Protein AF-A0A960SF75-F1 (afdb_monomer_lite)

Structure (mmCIF, N/CA/C/O backbone):
data_AF-A0A960SF75-F1
#
_entry.id   AF-A0A960SF75-F1
#
loop_
_atom_site.group_PDB
_atom_site.id
_atom_site.type_symbol
_atom_site.label_atom_id
_atom_site.label_alt_id
_atom_site.label_comp_id
_atom_site.label_asym_id
_atom_site.label_entity_id
_atom_site.label_seq_id
_atom_site.pdbx_PDB_ins_code
_atom_site.Cartn_x
_atom_site.Cartn_y
_atom_site.Cartn_z
_atom_site.occupancy
_atom_site.B_iso_or_equiv
_atom_site.auth_seq_id
_atom_site.auth_comp_id
_atom_site.auth_asym_id
_atom_site.auth_atom_id
_atom_site.pdbx_PDB_model_num
ATOM 1 N N . MET A 1 1 ? 22.377 -8.927 -14.968 1.00 55.56 1 MET A N 1
ATOM 2 C CA . MET A 1 1 ? 21.152 -9.677 -15.354 1.00 55.56 1 MET A CA 1
ATOM 3 C C . MET A 1 1 ? 20.442 -10.291 -14.141 1.00 55.56 1 MET A C 1
ATOM 5 O O . MET A 1 1 ? 19.228 -10.158 -14.046 1.00 55.56 1 MET A O 1
ATOM 9 N N . LEU A 1 2 ? 21.180 -10.887 -13.191 1.00 55.88 2 LEU A N 1
ATOM 10 C CA . LEU A 1 2 ? 20.635 -11.477 -11.955 1.00 55.88 2 LEU A CA 1
ATOM 11 C C . LEU A 1 2 ? 19.903 -10.462 -11.052 1.00 55.88 2 LEU A C 1
ATOM 13 O O . LEU A 1 2 ? 18.742 -10.689 -10.727 1.00 55.88 2 LEU A O 1
ATOM 17 N N . GLU A 1 3 ? 20.498 -9.297 -10.761 1.00 58.88 3 GLU A N 1
ATOM 18 C CA . GLU A 1 3 ? 19.839 -8.243 -9.958 1.00 58.88 3 GLU A CA 1
ATOM 19 C C . GLU A 1 3 ? 18.550 -7.700 -10.601 1.00 58.88 3 GLU A C 1
ATOM 21 O O . GLU A 1 3 ? 17.559 -7.454 -9.915 1.00 58.88 3 GLU A O 1
ATOM 26 N N . ARG A 1 4 ? 18.520 -7.563 -11.937 1.00 59.16 4 ARG A N 1
ATOM 27 C CA . ARG A 1 4 ? 17.334 -7.086 -12.675 1.00 59.16 4 ARG A CA 1
ATOM 28 C C . ARG A 1 4 ? 16.174 -8.090 -12.560 1.00 59.16 4 ARG A C 1
ATOM 30 O O . ARG A 1 4 ? 15.033 -7.693 -12.330 1.00 59.16 4 ARG A O 1
ATOM 37 N N . LYS A 1 5 ? 16.476 -9.391 -12.661 1.00 61.69 5 LYS A N 1
ATOM 38 C CA . LYS A 1 5 ? 15.497 -10.486 -12.536 1.00 61.69 5 LYS A CA 1
ATOM 39 C C . LYS A 1 5 ? 14.980 -10.629 -11.098 1.00 61.69 5 LYS A C 1
ATOM 41 O O . LYS A 1 5 ? 13.783 -10.833 -10.889 1.00 61.69 5 LYS A O 1
ATOM 46 N N . GLN A 1 6 ? 15.859 -10.453 -10.113 1.00 68.56 6 GLN A N 1
ATOM 47 C CA . GLN A 1 6 ? 15.510 -10.476 -8.693 1.00 68.56 6 GLN A CA 1
ATOM 48 C C . GLN A 1 6 ? 14.601 -9.301 -8.304 1.00 68.56 6 GLN A C 1
ATOM 50 O O . GLN A 1 6 ? 13.585 -9.518 -7.644 1.00 68.56 6 GLN A O 1
ATOM 55 N N . SER A 1 7 ? 14.894 -8.084 -8.779 1.00 69.94 7 SER A N 1
ATOM 56 C CA . SER A 1 7 ? 14.056 -6.914 -8.484 1.00 69.94 7 SER A CA 1
ATOM 57 C C . SER A 1 7 ? 12.653 -7.022 -9.097 1.00 69.94 7 SER A C 1
ATOM 59 O O . SER A 1 7 ? 11.653 -6.758 -8.432 1.00 69.94 7 SER A O 1
ATOM 61 N N . SER A 1 8 ? 12.553 -7.517 -10.336 1.00 73.88 8 SER A N 1
ATOM 62 C CA . SER A 1 8 ? 11.262 -7.791 -10.987 1.00 73.88 8 SER A CA 1
ATOM 63 C C . SER A 1 8 ? 10.419 -8.819 -10.226 1.00 73.88 8 SER A C 1
ATOM 65 O O . SER A 1 8 ? 9.214 -8.633 -10.053 1.00 73.88 8 SER A O 1
ATOM 67 N N . THR A 1 9 ? 11.060 -9.861 -9.697 1.00 83.50 9 THR A N 1
ATOM 68 C CA . THR A 1 9 ? 10.383 -10.916 -8.933 1.00 83.50 9 THR A CA 1
ATOM 69 C C . THR A 1 9 ? 9.868 -10.387 -7.592 1.00 83.50 9 THR A C 1
ATOM 71 O O . THR A 1 9 ? 8.712 -10.627 -7.246 1.00 83.50 9 THR A O 1
ATOM 74 N N . LEU A 1 10 ? 10.679 -9.604 -6.871 1.00 85.06 10 LEU A N 1
ATOM 75 C CA . LEU A 1 10 ? 10.281 -8.960 -5.614 1.00 85.06 10 LEU A CA 1
ATOM 76 C C . LEU A 1 10 ? 9.108 -7.993 -5.800 1.00 85.06 10 LEU A C 1
ATOM 78 O O . LEU A 1 10 ? 8.142 -8.066 -5.045 1.00 85.06 10 LEU A O 1
ATOM 82 N N . VAL A 1 11 ? 9.155 -7.128 -6.818 1.00 84.31 11 VAL A N 1
ATOM 83 C CA . VAL A 1 11 ? 8.063 -6.182 -7.106 1.00 84.31 11 VAL A CA 1
ATOM 84 C C . VAL A 1 11 ? 6.772 -6.921 -7.460 1.00 84.31 11 VAL A C 1
ATOM 86 O O . VAL A 1 11 ? 5.703 -6.529 -6.992 1.00 84.31 11 VAL A O 1
ATOM 89 N N . CYS A 1 12 ? 6.846 -8.017 -8.221 1.00 85.38 12 CYS A N 1
ATOM 90 C CA . CYS A 1 12 ? 5.671 -8.837 -8.524 1.00 85.38 12 CYS A CA 1
ATOM 91 C C . CYS A 1 12 ? 5.062 -9.462 -7.266 1.00 85.38 12 CYS A C 1
ATOM 93 O O . CYS A 1 12 ? 3.856 -9.342 -7.058 1.00 85.38 12 CYS A O 1
ATOM 95 N N . TRP A 1 13 ? 5.879 -10.100 -6.423 1.00 88.44 13 TRP A N 1
ATOM 96 C CA . TRP A 1 13 ? 5.396 -10.722 -5.189 1.00 88.44 13 TRP A CA 1
ATOM 97 C C . TRP A 1 13 ? 4.836 -9.699 -4.209 1.00 88.44 13 TRP A C 1
ATOM 99 O O . TRP A 1 13 ? 3.746 -9.904 -3.683 1.00 88.44 13 TRP A O 1
ATOM 109 N N . ALA A 1 14 ? 5.521 -8.571 -4.021 1.00 86.44 14 ALA A N 1
ATOM 110 C CA . ALA A 1 14 ? 5.029 -7.485 -3.182 1.00 86.44 14 ALA A CA 1
ATOM 111 C C . ALA A 1 14 ? 3.694 -6.931 -3.702 1.00 86.44 14 ALA A C 1
ATOM 113 O O . ALA A 1 14 ? 2.767 -6.736 -2.926 1.00 86.44 14 ALA A O 1
ATOM 114 N N . THR A 1 15 ? 3.563 -6.740 -5.018 1.00 85.94 15 THR A N 1
ATOM 115 C CA . THR A 1 15 ? 2.310 -6.277 -5.638 1.00 85.94 15 THR A CA 1
ATOM 116 C C . THR A 1 15 ? 1.173 -7.270 -5.422 1.00 85.94 15 THR A C 1
ATOM 118 O O . THR A 1 15 ? 0.061 -6.860 -5.106 1.00 85.94 15 THR A O 1
ATOM 121 N N . LEU A 1 16 ? 1.440 -8.570 -5.575 1.00 88.94 16 LEU A N 1
ATOM 122 C CA . LEU A 1 16 ? 0.439 -9.611 -5.354 1.00 88.94 16 LEU A CA 1
ATOM 123 C C . LEU A 1 16 ? 0.002 -9.668 -3.894 1.00 88.94 16 LEU A C 1
ATOM 125 O O . LEU A 1 16 ? -1.193 -9.685 -3.632 1.00 88.94 16 LEU A O 1
ATOM 129 N N . LEU A 1 17 ? 0.950 -9.669 -2.956 1.00 88.94 17 LEU A N 1
ATOM 130 C CA . LEU A 1 17 ? 0.645 -9.752 -1.529 1.00 88.94 17 LEU A CA 1
ATOM 131 C C . LEU A 1 17 ? -0.119 -8.517 -1.048 1.00 88.94 17 LEU A C 1
ATOM 133 O O . LEU A 1 17 ? -1.184 -8.661 -0.457 1.00 88.94 17 LEU A O 1
ATOM 137 N N . LEU A 1 18 ? 0.380 -7.315 -1.350 1.00 86.25 18 LEU A N 1
ATOM 138 C CA . LEU A 1 18 ? -0.264 -6.065 -0.943 1.00 86.25 18 LEU A CA 1
ATOM 139 C C . LEU A 1 18 ? -1.617 -5.884 -1.633 1.00 86.25 18 LEU A C 1
A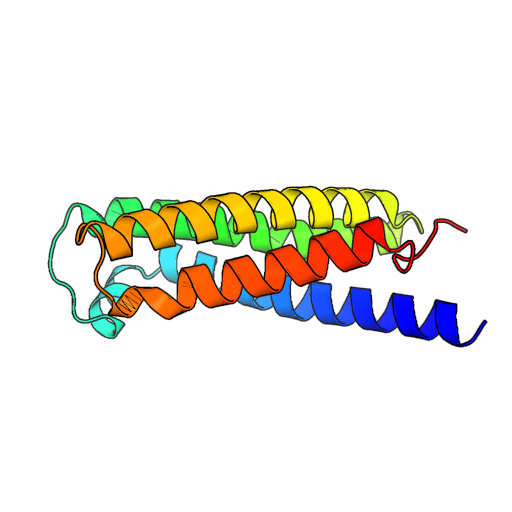TOM 141 O O . LEU A 1 18 ? -2.607 -5.596 -0.970 1.00 86.25 18 LEU A O 1
ATOM 145 N N . GLY A 1 19 ? -1.673 -6.109 -2.948 1.00 81.38 19 GLY A N 1
ATOM 146 C CA . GLY A 1 19 ? -2.906 -5.999 -3.718 1.00 81.38 19 GLY A CA 1
ATOM 147 C C . GLY A 1 19 ? -3.968 -6.990 -3.254 1.00 81.38 19 GLY A C 1
ATOM 148 O O . GLY A 1 19 ? -5.116 -6.599 -3.063 1.00 81.38 19 GLY A O 1
ATOM 149 N N . ALA A 1 20 ? -3.606 -8.256 -3.019 1.00 86.56 20 ALA A N 1
ATOM 150 C CA . ALA A 1 20 ? -4.547 -9.266 -2.537 1.00 86.56 20 ALA A CA 1
ATOM 151 C C . ALA A 1 20 ? -5.021 -8.979 -1.106 1.00 86.56 20 ALA A C 1
ATOM 153 O O . ALA A 1 20 ? -6.217 -9.079 -0.839 1.00 86.56 20 ALA A O 1
ATOM 154 N N . MET A 1 21 ? -4.109 -8.590 -0.210 1.00 87.44 21 MET A N 1
ATOM 155 C CA . MET A 1 21 ? -4.435 -8.241 1.173 1.00 87.44 21 MET A CA 1
ATOM 156 C C . MET A 1 21 ? -5.408 -7.061 1.236 1.00 87.44 21 MET A C 1
ATOM 158 O O . MET A 1 21 ? -6.444 -7.168 1.895 1.00 87.44 21 MET A O 1
ATOM 162 N N . ASP A 1 22 ? -5.114 -5.973 0.524 1.00 84.38 22 ASP A N 1
ATOM 163 C CA . ASP A 1 22 ? -5.970 -4.785 0.483 1.00 84.38 22 ASP A CA 1
ATOM 164 C C . ASP A 1 22 ? -7.317 -5.111 -0.176 1.00 84.38 22 ASP A C 1
ATOM 166 O O . ASP A 1 22 ? -8.370 -4.783 0.363 1.00 84.38 22 ASP A O 1
ATOM 170 N N . THR A 1 23 ? -7.312 -5.836 -1.300 1.00 81.19 23 THR A N 1
ATOM 17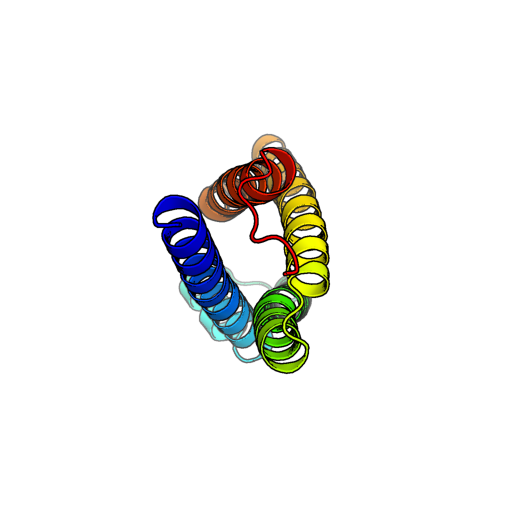1 C CA . THR A 1 23 ? -8.552 -6.231 -1.991 1.00 81.19 23 THR A CA 1
ATOM 172 C C . THR A 1 23 ? -9.445 -7.069 -1.079 1.00 81.19 23 THR A C 1
ATOM 174 O O . THR A 1 23 ? -10.635 -6.785 -0.960 1.00 81.19 23 THR A O 1
ATOM 177 N N . ALA A 1 24 ? -8.890 -8.079 -0.404 1.00 82.62 24 ALA A N 1
ATOM 178 C CA . ALA A 1 24 ? -9.651 -8.939 0.496 1.00 82.62 24 ALA A CA 1
ATOM 179 C C . ALA A 1 24 ? -10.170 -8.164 1.714 1.00 82.62 24 ALA A C 1
ATOM 181 O O . ALA A 1 24 ? -11.348 -8.272 2.056 1.00 82.62 24 ALA A O 1
ATOM 182 N N . SER A 1 25 ? -9.319 -7.344 2.333 1.00 76.81 25 SER A N 1
ATOM 183 C CA . SER A 1 25 ? -9.687 -6.542 3.505 1.00 76.81 25 SER A CA 1
ATOM 184 C C . SER A 1 25 ? -10.778 -5.526 3.165 1.00 76.81 25 SER A C 1
ATOM 186 O O . SER A 1 25 ? -11.786 -5.440 3.865 1.00 76.81 25 SER A O 1
ATOM 188 N N . GLY A 1 26 ? -10.624 -4.811 2.048 1.00 78.00 26 GLY A N 1
ATOM 189 C CA . GLY A 1 26 ? -11.609 -3.850 1.564 1.00 78.00 26 GLY A CA 1
ATOM 190 C C . GLY A 1 26 ? -12.934 -4.505 1.181 1.00 78.00 26 GLY A C 1
ATOM 191 O O . GLY A 1 26 ? -13.997 -4.015 1.560 1.00 78.00 26 GLY A O 1
ATOM 192 N N . PHE A 1 27 ? -12.888 -5.659 0.508 1.00 80.69 27 PHE A N 1
ATOM 193 C CA . PHE A 1 27 ? -14.088 -6.427 0.169 1.00 80.69 27 PHE A CA 1
ATOM 194 C C . PHE A 1 27 ? -14.853 -6.874 1.421 1.00 80.69 27 PHE A C 1
ATOM 196 O O . PHE A 1 27 ? -16.071 -6.705 1.492 1.00 80.69 27 PHE A O 1
ATOM 203 N N . LEU A 1 28 ? -14.148 -7.386 2.434 1.00 76.50 28 LEU A N 1
ATOM 204 C CA . LEU A 1 28 ? -14.758 -7.796 3.700 1.00 76.50 28 LEU A CA 1
ATOM 205 C C . LEU A 1 28 ? -15.385 -6.609 4.445 1.00 76.50 28 LEU A C 1
ATOM 207 O O . LEU A 1 28 ? -16.525 -6.720 4.892 1.00 76.50 28 LEU A O 1
ATOM 211 N N . MET A 1 29 ? -14.697 -5.465 4.514 1.00 70.44 29 MET A N 1
ATOM 212 C CA . MET A 1 29 ? -15.239 -4.239 5.117 1.00 70.44 29 MET A CA 1
ATOM 213 C C . MET A 1 29 ? -16.460 -3.697 4.359 1.00 70.44 29 MET A C 1
ATOM 215 O O . MET A 1 29 ? -17.385 -3.165 4.971 1.00 70.44 29 MET A O 1
ATOM 219 N N . PHE A 1 30 ? -16.490 -3.839 3.033 1.00 71.94 30 PHE A N 1
ATOM 220 C CA . PHE A 1 30 ? -17.595 -3.365 2.201 1.00 71.94 30 PHE A CA 1
ATOM 221 C C . PHE A 1 30 ? -18.839 -4.263 2.292 1.00 71.94 30 PHE A C 1
ATOM 223 O O . PHE A 1 30 ? -19.962 -3.768 2.434 1.00 71.94 30 PHE A O 1
ATOM 230 N N . VAL A 1 31 ? -18.648 -5.583 2.219 1.00 73.44 31 VAL A N 1
ATOM 231 C CA . VAL A 1 31 ? -19.741 -6.565 2.129 1.00 73.44 31 VAL A CA 1
ATOM 232 C C . VAL A 1 31 ? -20.231 -7.012 3.505 1.00 73.44 31 VAL A C 1
ATOM 234 O O . VAL A 1 31 ? -21.435 -7.187 3.696 1.00 73.44 31 VAL A O 1
ATOM 237 N N . ALA A 1 32 ? -19.328 -7.161 4.476 1.00 65.81 32 ALA A N 1
ATOM 238 C CA . ALA A 1 32 ? -19.631 -7.687 5.806 1.00 65.81 32 ALA A CA 1
ATOM 239 C C . ALA A 1 32 ? -19.137 -6.769 6.950 1.00 65.81 32 ALA A C 1
ATOM 241 O O . ALA A 1 32 ? -18.498 -7.249 7.889 1.00 65.81 32 ALA A O 1
ATOM 242 N N . PRO A 1 33 ? -19.477 -5.466 6.949 1.00 62.44 33 PRO A N 1
ATOM 243 C CA . PRO A 1 33 ? -19.018 -4.522 7.974 1.00 62.44 33 PRO A CA 1
ATOM 244 C C . PRO A 1 33 ? -19.470 -4.929 9.374 1.00 62.44 33 PRO A C 1
ATOM 246 O O . PRO A 1 33 ? -18.681 -4.855 10.301 1.00 62.44 33 PRO A O 1
ATOM 249 N N . ALA A 1 34 ? -20.688 -5.458 9.530 1.00 60.06 34 ALA A N 1
ATOM 250 C CA . ALA A 1 34 ? -21.194 -5.931 10.818 1.00 60.06 34 ALA A CA 1
ATOM 251 C C . ALA A 1 34 ? -20.375 -7.105 11.395 1.00 60.06 34 ALA A C 1
ATOM 253 O O . ALA A 1 34 ? -20.264 -7.234 12.612 1.00 60.06 34 ALA A O 1
ATOM 254 N N . PHE A 1 35 ? -19.774 -7.949 10.544 1.00 62.47 35 PHE A N 1
ATOM 255 C CA . PHE A 1 35 ? -18.850 -9.003 10.978 1.00 62.47 35 PHE A CA 1
ATOM 256 C C . PHE A 1 35 ? -17.515 -8.402 11.433 1.00 62.47 35 PHE A C 1
ATOM 258 O O . PHE A 1 35 ? -17.033 -8.745 12.510 1.00 62.47 35 PHE A O 1
ATOM 265 N N . THR A 1 36 ? -16.955 -7.459 10.670 1.00 57.47 36 THR A N 1
ATOM 266 C CA . THR A 1 36 ? -15.721 -6.741 11.032 1.00 57.47 36 THR A CA 1
ATOM 267 C C . THR A 1 36 ? -15.888 -5.927 12.318 1.00 57.47 36 THR A C 1
ATOM 269 O O . THR A 1 36 ? -15.022 -5.952 13.185 1.00 57.47 36 THR A O 1
ATOM 272 N N . ILE A 1 37 ? -17.033 -5.272 12.488 1.00 57.88 37 ILE A N 1
ATOM 273 C CA . ILE A 1 37 ? -17.384 -4.461 13.658 1.00 57.88 37 ILE A CA 1
ATOM 274 C C . ILE A 1 37 ? -17.622 -5.337 14.889 1.00 57.88 37 ILE A C 1
ATOM 276 O O . ILE A 1 37 ? -17.151 -4.995 15.972 1.00 57.88 37 ILE A O 1
ATOM 280 N N . ARG A 1 38 ? -18.243 -6.518 14.729 1.00 63.28 38 ARG A N 1
ATOM 281 C CA . ARG A 1 38 ? -18.299 -7.539 15.791 1.00 63.28 38 ARG A CA 1
ATOM 282 C C . ARG A 1 38 ? -16.922 -8.078 16.159 1.00 63.28 38 ARG A C 1
ATOM 284 O O . ARG A 1 38 ? -16.668 -8.286 17.340 1.00 63.28 38 ARG A O 1
ATOM 291 N N . LEU A 1 39 ? -16.045 -8.295 15.180 1.00 63.31 39 LEU A N 1
ATOM 292 C CA . LEU A 1 39 ? -14.669 -8.739 15.419 1.00 63.31 39 LEU A CA 1
ATOM 293 C C . LEU A 1 39 ? -13.849 -7.666 16.159 1.00 63.31 39 LEU A C 1
ATOM 295 O O . LEU A 1 39 ? -12.972 -8.002 16.947 1.00 63.31 39 LEU A O 1
ATOM 299 N N . MET A 1 40 ? -14.168 -6.388 15.935 1.00 54.91 40 MET A N 1
ATOM 300 C CA . MET A 1 40 ? -13.563 -5.230 16.603 1.00 54.91 40 MET A CA 1
ATOM 301 C C . MET A 1 40 ? -14.279 -4.808 17.902 1.00 54.91 40 MET A C 1
ATOM 303 O O . MET A 1 40 ? -13.768 -3.948 18.615 1.00 54.91 40 MET A O 1
ATOM 307 N N . GLY A 1 41 ? -15.429 -5.407 18.235 1.00 57.50 41 GLY A N 1
ATOM 308 C CA . GLY A 1 41 ? -16.156 -5.181 19.490 1.00 57.50 41 GLY A CA 1
ATOM 309 C C . GLY A 1 41 ? -16.842 -3.814 19.634 1.00 57.50 41 GLY A C 1
ATOM 310 O O . GLY A 1 41 ? -16.991 -3.346 20.760 1.00 57.50 41 GLY A O 1
ATOM 311 N N . ILE A 1 42 ? -17.245 -3.160 18.538 1.00 55.09 42 ILE A N 1
ATOM 312 C CA . ILE A 1 42 ? -17.816 -1.795 18.558 1.00 55.09 42 ILE A CA 1
ATOM 313 C C . ILE A 1 42 ? -19.323 -1.839 18.247 1.00 55.09 42 ILE A C 1
ATOM 315 O O . ILE A 1 42 ? -19.771 -2.687 17.481 1.00 55.09 42 ILE A O 1
ATOM 319 N N . SER A 1 43 ? -20.128 -0.951 18.837 1.00 53.72 43 SER A N 1
ATOM 320 C CA . SER A 1 43 ? -21.587 -0.933 18.661 1.00 53.72 43 SER A CA 1
ATOM 321 C C . SER A 1 43 ? -22.129 0.476 18.392 1.00 53.72 43 SER A C 1
ATOM 323 O O . SER A 1 43 ? -22.516 1.109 19.357 1.00 53.72 43 SER A O 1
ATOM 325 N N . GLU A 1 44 ? -22.195 0.966 17.140 1.00 53.78 44 GLU A N 1
ATOM 326 C CA . GLU A 1 44 ? -23.020 2.138 16.738 1.00 53.78 44 GLU A CA 1
ATOM 327 C C . GLU A 1 44 ? -23.206 2.277 15.204 1.00 53.78 44 GLU A C 1
ATOM 329 O O . GLU A 1 44 ? -22.333 1.909 14.424 1.00 53.78 44 GLU A O 1
ATOM 334 N N . SER A 1 45 ? -24.334 2.869 14.766 1.00 57.47 45 SER A N 1
ATOM 335 C CA . SER A 1 45 ? -24.857 2.770 13.382 1.00 57.47 45 SER A CA 1
ATOM 336 C C . SER A 1 45 ? -24.309 3.762 12.333 1.00 57.47 45 SER A C 1
ATOM 338 O O . SER A 1 45 ? -24.460 3.515 11.138 1.00 57.47 45 SER A O 1
ATOM 340 N N . TYR A 1 46 ? -23.638 4.858 12.725 1.00 56.62 46 TYR A N 1
ATOM 341 C CA . TYR A 1 46 ? -23.002 5.789 11.762 1.00 56.62 46 TYR A CA 1
ATOM 342 C C . TYR A 1 46 ? -21.613 5.305 11.305 1.00 56.62 46 TYR A C 1
ATOM 344 O O . TYR A 1 46 ? -21.149 5.634 10.211 1.00 56.62 46 TYR A O 1
ATOM 352 N N . GLN A 1 47 ? -20.959 4.471 12.119 1.00 65.12 47 GLN A N 1
ATOM 353 C CA . GLN A 1 47 ? -19.643 3.914 11.812 1.00 65.12 47 GLN A CA 1
ATOM 354 C C . GLN A 1 47 ? -19.706 2.871 10.690 1.00 65.12 47 GLN A C 1
ATOM 356 O O . GLN A 1 47 ? -18.786 2.809 9.881 1.00 65.12 47 GLN A O 1
ATOM 361 N N . ASP A 1 48 ? -20.806 2.125 10.559 1.00 64.44 48 ASP A N 1
ATOM 362 C CA . ASP A 1 48 ? -20.993 1.113 9.510 1.00 64.44 48 ASP A CA 1
ATOM 363 C C . ASP A 1 48 ? -20.879 1.683 8.092 1.00 64.44 48 ASP A C 1
ATOM 365 O O . ASP A 1 48 ? -20.228 1.089 7.233 1.00 64.44 48 ASP A O 1
ATOM 369 N N . VAL A 1 49 ? -21.504 2.834 7.826 1.00 68.38 49 VAL A N 1
ATOM 370 C CA . VAL A 1 49 ? -21.472 3.465 6.495 1.00 68.38 49 VAL A CA 1
ATOM 371 C C . VAL A 1 49 ? -20.065 3.959 6.174 1.00 68.38 49 VAL A C 1
ATOM 373 O O . VAL A 1 49 ? -19.571 3.731 5.070 1.00 68.38 49 VAL A O 1
ATOM 376 N N . LEU A 1 50 ? -19.390 4.572 7.150 1.00 73.06 50 LEU A N 1
ATOM 377 C CA . LEU A 1 50 ? -18.002 5.009 7.008 1.00 73.06 50 LEU A CA 1
ATOM 378 C C . LEU A 1 50 ? -17.052 3.822 6.811 1.00 73.06 50 LEU A C 1
ATOM 380 O O . LEU A 1 50 ? -16.174 3.886 5.957 1.00 73.06 50 LEU A O 1
ATOM 384 N N . ILE A 1 51 ? -17.259 2.712 7.521 1.00 73.38 51 ILE A N 1
ATOM 385 C CA . ILE A 1 51 ? -16.456 1.491 7.378 1.00 73.38 51 ILE A CA 1
ATOM 386 C C . ILE A 1 51 ? -16.681 0.845 6.012 1.00 73.38 51 ILE A C 1
ATOM 388 O O . ILE A 1 51 ? -15.710 0.450 5.369 1.00 73.38 51 ILE A O 1
ATOM 392 N N . ARG A 1 52 ? -17.921 0.795 5.510 1.00 73.12 52 ARG A N 1
ATOM 393 C CA . ARG A 1 52 ? -18.194 0.350 4.131 1.00 73.12 52 ARG A CA 1
ATOM 394 C C . ARG A 1 52 ? -17.509 1.255 3.113 1.00 73.12 52 ARG A C 1
ATOM 396 O O . ARG A 1 52 ? -16.952 0.755 2.141 1.00 73.12 52 ARG A O 1
ATOM 403 N N . PHE A 1 53 ? -17.532 2.569 3.330 1.00 73.81 53 PHE A N 1
ATOM 404 C CA . PHE A 1 53 ? -16.881 3.537 2.448 1.00 73.81 53 PHE A CA 1
ATOM 405 C C . PHE A 1 53 ? -15.356 3.358 2.433 1.00 73.81 53 PHE A C 1
ATOM 407 O O . PHE A 1 53 ? -14.755 3.279 1.361 1.00 73.81 53 PHE A O 1
ATOM 414 N N . ILE A 1 54 ? -14.740 3.189 3.607 1.00 81.88 54 ILE A N 1
ATOM 415 C CA . ILE A 1 54 ? -13.320 2.840 3.748 1.00 81.88 54 ILE A CA 1
ATOM 416 C C . ILE A 1 54 ? -13.040 1.494 3.070 1.00 81.88 54 ILE A C 1
ATOM 418 O O . ILE A 1 54 ? -12.076 1.375 2.323 1.00 81.88 54 ILE A O 1
ATOM 422 N N . GLY A 1 55 ? -13.909 0.499 3.250 1.00 79.75 55 GLY A N 1
ATOM 423 C CA . GLY A 1 55 ? -13.796 -0.806 2.605 1.00 79.75 55 GLY A CA 1
ATOM 424 C C . GLY A 1 55 ? -13.801 -0.721 1.081 1.00 79.75 55 GLY A C 1
ATOM 425 O O . GLY A 1 55 ? -12.915 -1.272 0.431 1.00 79.75 55 GLY A O 1
ATOM 426 N N . ALA A 1 56 ? -14.740 0.029 0.500 1.00 79.31 56 ALA A N 1
ATOM 427 C CA . ALA A 1 56 ? -14.797 0.271 -0.941 1.00 79.31 56 ALA A CA 1
ATOM 428 C C . ALA A 1 56 ? -13.532 0.977 -1.453 1.00 79.31 56 ALA A C 1
ATOM 430 O O . ALA A 1 56 ? -12.995 0.609 -2.500 1.00 79.31 56 ALA A O 1
ATOM 431 N N . PHE A 1 57 ? -13.023 1.951 -0.695 1.00 80.69 57 PHE A N 1
ATOM 432 C CA . PHE A 1 57 ? -11.775 2.638 -1.007 1.00 80.69 57 PHE A CA 1
ATOM 433 C C . PHE A 1 57 ? -10.570 1.686 -0.990 1.00 80.69 57 PHE A C 1
ATOM 435 O O . PHE A 1 57 ? -9.832 1.615 -1.973 1.00 80.69 57 PHE A O 1
ATOM 442 N N . VAL A 1 58 ? -10.400 0.908 0.082 1.00 82.81 58 VAL A N 1
ATOM 443 C CA . VAL A 1 58 ? -9.298 -0.057 0.236 1.00 82.81 58 VAL A CA 1
ATOM 444 C C . VAL A 1 58 ? -9.387 -1.162 -0.822 1.00 82.81 58 VAL A C 1
ATOM 446 O O . VAL A 1 58 ? -8.370 -1.529 -1.407 1.00 82.81 58 VAL A O 1
ATOM 449 N N . PHE A 1 59 ? -10.595 -1.630 -1.152 1.00 81.69 59 PHE A N 1
ATOM 450 C CA . PHE A 1 59 ? -10.828 -2.568 -2.253 1.00 81.69 59 PHE A CA 1
ATOM 451 C C . PHE A 1 59 ? -10.392 -1.973 -3.596 1.00 81.69 59 PHE A C 1
ATOM 453 O O . PHE A 1 59 ? -9.671 -2.618 -4.359 1.00 81.69 59 PHE A O 1
ATOM 460 N N . GLY A 1 60 ? -10.788 -0.728 -3.872 1.00 81.94 60 GLY A N 1
ATOM 461 C CA . GLY A 1 60 ? -10.381 0.002 -5.068 1.00 81.94 60 GLY A CA 1
ATOM 462 C C . GLY A 1 60 ? -8.859 0.102 -5.175 1.00 81.94 60 GLY A C 1
ATOM 463 O O . GLY A 1 60 ? -8.284 -0.336 -6.170 1.00 81.94 60 GLY A O 1
ATOM 464 N N . VAL A 1 61 ? -8.193 0.581 -4.123 1.00 85.50 61 VAL A N 1
ATOM 465 C CA . VAL A 1 61 ? -6.726 0.692 -4.054 1.00 85.50 61 VAL A CA 1
ATOM 466 C C . VAL A 1 61 ? -6.042 -0.669 -4.236 1.00 85.50 61 VAL A C 1
ATOM 468 O O . VAL A 1 61 ? -5.114 -0.786 -5.039 1.00 85.50 61 VAL A O 1
ATOM 471 N N . GLY A 1 62 ? -6.529 -1.711 -3.559 1.00 84.38 62 GLY A N 1
ATOM 472 C CA . GLY A 1 62 ? -6.022 -3.078 -3.682 1.00 84.38 62 GLY A CA 1
ATOM 473 C C . GLY A 1 62 ? -6.141 -3.628 -5.103 1.00 84.38 62 GLY A C 1
ATOM 474 O O . GLY A 1 62 ? -5.168 -4.135 -5.670 1.00 84.38 62 GLY A O 1
ATOM 475 N N . SER A 1 63 ? -7.315 -3.467 -5.715 1.00 87.12 63 SER A N 1
ATOM 476 C CA . SER A 1 63 ? -7.589 -3.954 -7.069 1.00 87.12 63 SER A CA 1
ATOM 477 C C . SER A 1 63 ? -6.758 -3.227 -8.131 1.00 87.12 63 SER A C 1
ATOM 479 O O . SER A 1 63 ? -6.325 -3.857 -9.098 1.00 87.12 63 SER A O 1
ATOM 481 N N . LEU A 1 64 ? -6.428 -1.944 -7.926 1.00 90.75 64 LEU A N 1
ATOM 482 C CA . LEU A 1 64 ? -5.553 -1.183 -8.823 1.00 90.75 64 LEU A CA 1
ATOM 483 C C . LEU A 1 64 ? -4.147 -1.788 -8.930 1.00 90.75 64 LEU A C 1
ATOM 485 O O . LEU A 1 64 ? -3.580 -1.780 -10.024 1.00 90.75 64 LEU A O 1
ATOM 489 N N . TYR A 1 65 ? -3.595 -2.374 -7.860 1.00 87.06 65 TYR A N 1
ATOM 490 C CA . TYR A 1 65 ? -2.325 -3.111 -7.948 1.00 87.06 65 TYR A CA 1
ATOM 491 C C . TYR A 1 65 ? -2.423 -4.311 -8.885 1.00 87.06 65 TYR A C 1
ATOM 493 O O . TYR A 1 65 ? -1.542 -4.521 -9.721 1.00 87.06 65 TYR A O 1
ATOM 501 N N . LEU A 1 66 ? -3.490 -5.099 -8.744 1.00 89.19 66 LEU A N 1
ATOM 502 C CA . LEU A 1 66 ? -3.698 -6.315 -9.528 1.00 89.19 66 LEU A CA 1
ATOM 503 C C . LEU A 1 66 ? -3.954 -5.978 -11.001 1.00 89.19 66 LEU A C 1
ATOM 505 O O . LEU A 1 66 ? -3.357 -6.593 -11.888 1.00 89.19 66 LEU A O 1
ATOM 509 N N . LEU A 1 67 ? -4.768 -4.952 -11.258 1.00 90.56 67 LEU A N 1
ATOM 510 C CA . LEU A 1 67 ? -5.031 -4.436 -12.600 1.00 90.56 67 LEU A CA 1
ATOM 511 C C . LEU A 1 67 ? -3.754 -3.900 -13.251 1.00 90.56 67 LEU A C 1
ATOM 513 O O . LEU A 1 67 ? -3.442 -4.273 -14.381 1.00 90.56 67 LEU A O 1
ATOM 517 N N . ALA A 1 68 ? -2.970 -3.089 -12.537 1.00 91.31 68 ALA A N 1
ATOM 518 C CA . ALA A 1 68 ? -1.721 -2.552 -13.066 1.00 91.31 68 ALA A CA 1
ATOM 519 C C . ALA A 1 68 ? -0.669 -3.640 -13.303 1.00 91.31 68 ALA A C 1
ATOM 521 O O . ALA A 1 68 ? 0.082 -3.553 -14.276 1.00 91.31 68 ALA A O 1
ATOM 522 N N . LEU A 1 69 ? -0.626 -4.685 -12.471 1.00 89.75 69 LEU A N 1
ATOM 523 C CA . LEU A 1 69 ? 0.242 -5.840 -12.694 1.00 89.75 69 LEU A CA 1
ATOM 524 C C . LEU A 1 69 ? -0.171 -6.615 -13.950 1.00 89.75 69 LEU A C 1
ATOM 526 O O . LEU A 1 69 ? 0.687 -6.943 -14.771 1.00 89.75 69 LEU A O 1
ATOM 530 N N . GLY A 1 70 ? -1.469 -6.882 -14.119 1.00 89.12 70 GLY A N 1
ATOM 531 C CA . GLY A 1 70 ? -2.011 -7.523 -15.319 1.00 89.12 70 GLY A CA 1
ATOM 532 C C . GLY A 1 70 ? -1.712 -6.712 -16.580 1.00 89.12 70 GLY A C 1
ATOM 533 O O . GLY A 1 70 ? -1.182 -7.250 -17.553 1.00 89.12 70 GLY A O 1
ATOM 534 N N . TRP A 1 71 ? -1.943 -5.399 -16.524 1.00 90.88 71 TRP A N 1
ATOM 535 C CA . TRP A 1 71 ? -1.650 -4.477 -17.619 1.00 90.88 71 TRP A CA 1
ATOM 536 C C . TRP A 1 71 ? -0.157 -4.406 -17.945 1.00 90.88 71 TRP A C 1
ATOM 538 O O . TRP A 1 71 ? 0.226 -4.402 -19.115 1.00 90.88 71 TRP A O 1
ATOM 548 N N . SER A 1 72 ? 0.702 -4.410 -16.924 1.00 88.81 72 SER A N 1
ATOM 549 C CA . SER A 1 72 ? 2.156 -4.373 -17.115 1.00 88.81 72 SER A CA 1
ATOM 550 C C . SER A 1 72 ? 2.676 -5.652 -17.767 1.00 88.81 72 SER A C 1
ATOM 552 O O . SER A 1 72 ? 3.552 -5.595 -18.628 1.00 88.81 72 SER A O 1
ATOM 554 N N . LYS A 1 73 ? 2.096 -6.811 -17.423 1.00 87.38 73 LYS A N 1
ATOM 555 C CA . LYS A 1 73 ? 2.397 -8.083 -18.096 1.00 87.38 73 LYS A CA 1
ATOM 556 C C . LYS A 1 73 ? 1.916 -8.092 -19.548 1.00 87.38 73 LYS A C 1
ATOM 558 O O . LYS A 1 73 ? 2.648 -8.565 -20.413 1.00 87.38 73 LYS A O 1
ATOM 563 N N . LEU A 1 74 ? 0.723 -7.555 -19.813 1.00 90.31 74 LEU A N 1
ATOM 564 C CA . LEU A 1 74 ? 0.139 -7.491 -21.156 1.00 90.31 74 LEU A CA 1
ATOM 565 C C . LEU A 1 74 ? 0.934 -6.567 -22.091 1.00 90.31 74 LEU A C 1
ATOM 567 O O . LEU A 1 74 ? 1.244 -6.939 -23.217 1.00 90.31 74 LEU A O 1
ATOM 571 N N . THR A 1 75 ? 1.288 -5.376 -21.611 1.00 89.25 75 THR A N 1
ATOM 572 C CA . THR A 1 75 ? 1.983 -4.342 -22.399 1.00 89.25 75 THR A CA 1
ATOM 573 C C . THR A 1 75 ? 3.506 -4.451 -22.353 1.00 89.25 75 THR A C 1
ATOM 575 O O . THR A 1 75 ? 4.188 -3.683 -23.026 1.00 89.25 75 THR A O 1
ATOM 578 N N . ARG A 1 76 ? 4.051 -5.379 -21.550 1.00 86.62 76 ARG A N 1
ATOM 579 C CA . ARG A 1 76 ? 5.490 -5.502 -21.239 1.00 86.62 76 ARG A CA 1
ATOM 580 C C . ARG A 1 76 ? 6.121 -4.194 -20.738 1.00 86.62 76 ARG A C 1
ATOM 582 O O . ARG A 1 76 ? 7.325 -3.995 -20.854 1.00 86.62 76 ARG A O 1
ATOM 589 N N . SER A 1 77 ? 5.308 -3.316 -20.152 1.00 87.00 77 SER A N 1
ATOM 590 C CA . SER A 1 77 ? 5.712 -2.017 -19.620 1.00 87.00 77 SER A CA 1
ATOM 591 C C . SER A 1 77 ? 5.358 -1.934 -18.144 1.00 87.00 77 SER A C 1
ATOM 593 O O . SER A 1 77 ? 4.206 -2.085 -17.752 1.00 87.00 77 SER A O 1
ATOM 595 N N . TRP A 1 78 ? 6.344 -1.636 -17.311 1.00 88.25 78 TRP A N 1
ATOM 596 C CA . TRP A 1 78 ? 6.204 -1.464 -15.867 1.00 88.25 78 TRP A CA 1
ATOM 597 C C . TRP A 1 78 ? 5.736 -0.061 -15.474 1.00 88.25 78 TRP A C 1
ATOM 599 O O . TRP A 1 78 ? 5.553 0.221 -14.290 1.00 88.25 78 TRP A O 1
ATOM 609 N N . GLN A 1 79 ? 5.543 0.834 -16.447 1.00 89.44 79 GLN A N 1
ATOM 610 C CA . GLN A 1 79 ? 5.206 2.233 -16.193 1.00 89.44 79 GLN A CA 1
ATOM 611 C C . GLN A 1 79 ? 3.865 2.388 -15.468 1.00 89.44 79 GLN A C 1
ATOM 613 O O . GLN A 1 79 ? 3.782 3.163 -14.517 1.00 89.44 79 GLN A O 1
ATOM 618 N N . ALA A 1 80 ? 2.845 1.615 -15.857 1.00 89.38 80 ALA A N 1
ATOM 619 C CA . ALA A 1 80 ? 1.545 1.628 -15.187 1.00 89.38 80 ALA A CA 1
ATOM 620 C C . ALA A 1 80 ? 1.672 1.195 -13.718 1.00 89.38 80 ALA A C 1
ATOM 622 O O . ALA A 1 80 ? 1.201 1.893 -12.822 1.00 89.38 80 ALA A O 1
ATOM 623 N N . LEU A 1 81 ? 2.381 0.091 -13.456 1.00 91.19 81 LEU A N 1
ATOM 624 C CA . LEU A 1 81 ? 2.602 -0.389 -12.093 1.00 91.19 81 LEU A CA 1
ATOM 625 C C . LEU A 1 81 ? 3.437 0.586 -11.257 1.00 91.19 81 LEU A C 1
ATOM 627 O O . LEU A 1 81 ? 3.161 0.754 -10.072 1.00 91.19 81 LEU A O 1
ATOM 631 N N . ARG A 1 82 ? 4.413 1.267 -11.867 1.00 91.38 82 ARG A N 1
ATOM 632 C CA . ARG A 1 82 ? 5.227 2.293 -11.202 1.00 91.38 82 ARG A CA 1
ATOM 633 C C . ARG A 1 82 ? 4.384 3.489 -10.757 1.00 91.38 82 ARG A C 1
ATOM 635 O O . ARG A 1 82 ? 4.555 3.964 -9.638 1.00 91.38 82 ARG A O 1
ATOM 642 N N . ILE A 1 83 ? 3.481 3.960 -11.620 1.00 92.06 83 ILE A N 1
ATOM 643 C CA . ILE A 1 83 ? 2.552 5.054 -11.298 1.00 92.06 83 ILE A CA 1
ATOM 644 C C . ILE A 1 83 ? 1.611 4.622 -10.175 1.00 92.06 83 ILE A C 1
ATOM 646 O O . ILE A 1 83 ? 1.448 5.366 -9.209 1.00 92.06 83 ILE A O 1
ATOM 650 N N . VAL A 1 84 ? 1.051 3.411 -10.260 1.00 93.81 84 VAL A N 1
ATOM 651 C CA . VAL A 1 84 ? 0.176 2.881 -9.208 1.00 93.81 84 VAL A CA 1
ATOM 652 C C . VAL A 1 84 ? 0.919 2.778 -7.881 1.00 93.81 84 VAL A C 1
ATOM 654 O O . VAL A 1 84 ? 0.433 3.336 -6.910 1.00 93.81 84 VAL A O 1
ATOM 657 N N . TRP A 1 85 ? 2.122 2.196 -7.834 1.00 93.81 85 TRP A N 1
ATOM 658 C CA . TRP A 1 85 ? 2.926 2.124 -6.603 1.00 93.81 85 TRP A CA 1
ATOM 659 C C . TRP A 1 85 ? 3.225 3.494 -5.981 1.00 93.81 85 TRP A C 1
ATOM 661 O O . TRP A 1 85 ? 3.223 3.617 -4.759 1.00 93.81 85 TRP A O 1
ATOM 671 N N . MET A 1 86 ? 3.481 4.522 -6.796 1.00 93.00 86 MET A N 1
ATOM 672 C CA . MET A 1 86 ? 3.663 5.887 -6.290 1.00 93.00 86 MET A CA 1
ATOM 673 C C . MET A 1 86 ? 2.367 6.464 -5.731 1.00 93.00 86 MET A C 1
ATOM 675 O O . MET A 1 86 ? 2.369 7.013 -4.632 1.00 93.00 86 MET A O 1
ATOM 679 N N . GLY A 1 87 ? 1.266 6.341 -6.475 1.00 92.81 87 GLY A N 1
ATOM 680 C CA . GLY A 1 87 ? -0.029 6.878 -6.066 1.00 92.81 87 GLY A CA 1
ATOM 681 C C . GLY A 1 87 ? -0.545 6.222 -4.789 1.00 92.81 87 GLY A C 1
ATOM 682 O O . GLY A 1 87 ? -0.951 6.909 -3.856 1.00 92.81 87 GLY A O 1
ATOM 683 N N . THR A 1 88 ? -0.468 4.897 -4.704 1.00 92.38 88 THR A N 1
ATOM 684 C CA . THR A 1 88 ? -0.905 4.151 -3.523 1.00 92.38 88 THR A CA 1
ATOM 685 C C . THR A 1 88 ? 0.041 4.332 -2.339 1.00 92.38 88 THR A C 1
ATOM 687 O O . THR A 1 88 ? -0.430 4.450 -1.210 1.00 92.38 88 THR A O 1
ATOM 690 N N . GLY A 1 89 ? 1.354 4.430 -2.575 1.00 93.50 89 GLY A N 1
ATOM 691 C CA . GLY A 1 89 ? 2.325 4.783 -1.539 1.00 93.50 89 GLY A CA 1
ATOM 692 C C . GLY A 1 89 ? 2.054 6.170 -0.947 1.00 93.50 89 GLY A C 1
ATOM 693 O O . GLY A 1 89 ? 2.071 6.330 0.271 1.00 93.50 89 GLY A O 1
ATOM 694 N N . TRP A 1 90 ? 1.728 7.159 -1.786 1.00 93.31 90 TRP A N 1
ATOM 695 C CA . TRP A 1 90 ? 1.336 8.498 -1.335 1.00 93.31 90 TRP A CA 1
ATOM 696 C C . TRP A 1 90 ? 0.041 8.484 -0.518 1.00 93.31 90 TRP A C 1
ATOM 698 O O . TRP A 1 90 ? -0.006 9.040 0.577 1.00 93.31 90 TRP A O 1
ATOM 708 N N . ILE A 1 91 ? -0.993 7.799 -1.012 1.00 92.38 91 ILE A N 1
ATOM 709 C CA . ILE A 1 91 ? -2.263 7.636 -0.295 1.00 92.38 91 ILE A CA 1
ATOM 710 C C . ILE A 1 91 ? -2.030 7.020 1.088 1.00 92.38 91 ILE A C 1
ATOM 712 O O . ILE A 1 91 ? -2.517 7.558 2.079 1.00 92.38 91 ILE A O 1
ATOM 716 N N . ARG A 1 92 ? -1.259 5.931 1.169 1.00 93.25 92 ARG A N 1
ATOM 717 C CA . ARG A 1 92 ? -0.936 5.264 2.438 1.00 93.25 92 ARG A CA 1
ATOM 718 C C . ARG A 1 92 ? -0.163 6.169 3.384 1.00 93.25 92 ARG A C 1
ATOM 720 O O . ARG A 1 92 ? -0.445 6.175 4.574 1.00 93.25 92 ARG A O 1
ATOM 727 N N . LEU A 1 93 ? 0.755 6.986 2.871 1.00 93.81 93 LEU A N 1
ATOM 728 C CA . LEU A 1 93 ? 1.436 7.985 3.691 1.00 93.81 93 LEU A CA 1
ATOM 729 C C . LEU A 1 93 ? 0.432 8.977 4.297 1.00 93.81 93 LEU A C 1
ATOM 731 O O . LEU A 1 93 ? 0.461 9.212 5.502 1.00 93.81 93 LEU A O 1
ATOM 735 N N . CYS A 1 94 ? -0.480 9.525 3.487 1.00 93.44 94 CYS A N 1
ATOM 736 C CA . CYS A 1 94 ? -1.515 10.443 3.967 1.00 93.44 94 CYS A CA 1
ATOM 737 C C . CYS A 1 94 ? -2.440 9.788 5.002 1.00 93.44 94 CYS A C 1
ATOM 739 O O . CYS A 1 94 ? -2.691 10.388 6.047 1.00 93.44 94 CYS A O 1
ATOM 741 N N . VAL A 1 95 ? -2.919 8.568 4.732 1.00 90.75 95 VAL A N 1
ATOM 742 C CA . VAL A 1 95 ? -3.781 7.812 5.654 1.00 90.75 95 VAL A CA 1
ATOM 743 C C . VAL A 1 95 ? -3.029 7.527 6.949 1.00 90.75 95 VAL A C 1
ATOM 745 O O . VAL A 1 95 ? -3.490 7.935 8.007 1.00 90.75 95 VAL A O 1
ATOM 748 N N . GLY A 1 96 ? -1.832 6.945 6.882 1.00 92.12 96 GLY A N 1
ATOM 749 C CA . GLY A 1 96 ? -1.050 6.609 8.068 1.00 92.12 96 GLY A CA 1
ATOM 750 C C . GLY A 1 96 ? -0.704 7.823 8.934 1.00 92.12 96 GLY A C 1
ATOM 751 O O . GLY A 1 96 ? -0.804 7.753 10.160 1.00 92.12 96 GLY A O 1
ATOM 752 N N . LEU A 1 97 ? -0.374 8.969 8.331 1.00 94.50 97 LEU A N 1
ATOM 753 C CA . LEU A 1 97 ? -0.168 10.213 9.078 1.00 94.50 97 LEU A CA 1
ATOM 754 C C . LEU A 1 97 ? -1.472 10.726 9.705 1.00 94.50 97 LEU A C 1
ATOM 756 O O . LEU A 1 97 ? -1.491 11.040 10.894 1.00 94.50 97 LEU A O 1
ATOM 760 N N . GLY A 1 98 ? -2.568 10.769 8.943 1.00 92.56 98 GLY A N 1
ATOM 761 C CA . GLY A 1 98 ? -3.868 11.230 9.437 1.00 92.56 98 GLY A CA 1
ATOM 762 C C . GLY A 1 98 ? -4.400 10.368 10.583 1.00 92.56 98 GLY A C 1
ATOM 763 O O . GLY A 1 98 ? -4.763 10.888 11.637 1.00 92.56 98 GLY A O 1
ATOM 764 N N . THR A 1 99 ? -4.368 9.043 10.427 1.00 89.75 99 THR A N 1
ATOM 765 C CA . THR A 1 99 ? -4.790 8.093 11.463 1.00 89.75 99 THR A CA 1
ATOM 766 C C . THR A 1 99 ? -3.920 8.211 12.714 1.00 89.75 99 THR A C 1
ATOM 768 O O . THR A 1 99 ? -4.448 8.178 13.823 1.00 89.75 99 THR A O 1
ATOM 771 N N . SER A 1 100 ? -2.608 8.432 12.563 1.00 91.56 100 SER A N 1
ATOM 772 C CA . SER A 1 100 ? -1.716 8.688 13.706 1.00 91.56 100 SER A CA 1
ATOM 773 C C . SER A 1 100 ? -2.124 9.943 14.479 1.00 91.56 100 SER A C 1
ATOM 775 O O . SER A 1 100 ? -2.195 9.910 15.707 1.00 91.56 100 SER A O 1
ATOM 777 N N . VAL A 1 101 ? -2.440 11.038 13.778 1.00 94.81 101 VAL A N 1
ATOM 778 C CA . VAL A 1 101 ? -2.907 12.286 14.404 1.00 94.81 101 VAL A CA 1
ATOM 779 C C . VAL A 1 101 ? -4.216 12.062 15.163 1.00 94.81 101 VAL A C 1
ATOM 781 O O . VAL A 1 101 ? -4.317 12.481 16.316 1.00 94.81 101 VAL A O 1
ATOM 784 N N . PHE A 1 102 ? -5.186 11.356 14.577 1.00 90.12 102 PHE A N 1
ATOM 785 C CA . PHE A 1 102 ? -6.456 11.063 15.253 1.00 90.12 102 PHE A CA 1
ATOM 786 C C . PHE A 1 102 ? -6.282 10.202 16.509 1.00 90.12 102 PHE A C 1
ATOM 788 O O . PHE A 1 102 ? -6.976 10.435 17.499 1.00 90.12 102 PHE A O 1
ATOM 795 N N . ILE A 1 103 ? -5.334 9.258 16.512 1.00 89.62 103 ILE A N 1
ATOM 796 C CA . ILE A 1 103 ? -4.998 8.475 17.712 1.00 89.62 103 ILE A CA 1
ATOM 797 C C . ILE A 1 103 ? -4.387 9.378 18.790 1.00 89.62 103 ILE A C 1
ATOM 799 O O . ILE A 1 103 ? -4.831 9.351 19.935 1.00 89.62 103 ILE A O 1
ATOM 803 N N . ILE A 1 104 ? -3.403 10.210 18.433 1.00 94.19 104 ILE A N 1
ATOM 804 C CA . ILE A 1 104 ? -2.724 11.114 19.381 1.00 94.19 104 ILE A CA 1
ATOM 805 C C . IL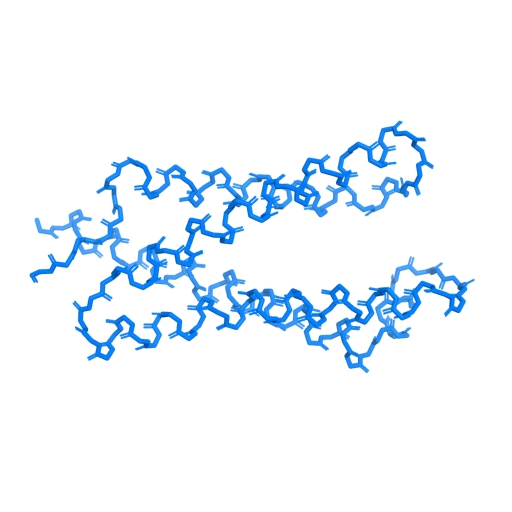E A 1 104 ? -3.710 12.112 20.003 1.00 94.19 104 ILE A C 1
ATOM 807 O O . ILE A 1 104 ? -3.614 12.424 21.188 1.00 94.19 104 ILE A O 1
ATOM 811 N N . GLN A 1 105 ? -4.679 12.592 19.223 1.00 95.06 105 GLN A N 1
ATOM 812 C CA . GLN A 1 105 ? -5.726 13.506 19.686 1.00 95.06 105 GLN A CA 1
ATOM 813 C C . GLN A 1 105 ? -6.840 12.812 20.490 1.00 95.06 105 GLN A C 1
ATOM 815 O O . GLN A 1 105 ? -7.771 13.482 20.932 1.00 95.06 105 GLN A O 1
ATOM 820 N N . GLY A 1 106 ? -6.783 11.486 20.663 1.00 88.62 106 GLY A N 1
ATOM 821 C CA . GLY A 1 106 ? -7.810 10.709 21.362 1.00 88.62 106 GLY A CA 1
ATOM 822 C C . GLY A 1 106 ? -9.132 10.573 20.597 1.00 88.62 106 GLY A C 1
ATOM 823 O O . GLY A 1 106 ? -10.123 10.133 21.173 1.00 88.62 106 GLY A O 1
ATOM 824 N N . GLN A 1 107 ? -9.163 10.937 19.310 1.00 86.62 107 GLN A N 1
ATOM 825 C CA . GLN A 1 107 ? -10.342 10.813 18.442 1.00 86.62 107 GLN A CA 1
ATOM 826 C C . GLN A 1 107 ? -10.511 9.391 17.895 1.00 86.62 107 GLN A C 1
ATOM 828 O O . GLN A 1 107 ? -11.614 8.998 17.518 1.00 86.62 107 GLN A O 1
ATOM 833 N N . LEU A 1 108 ? -9.423 8.616 17.851 1.00 83.06 108 LEU A N 1
ATOM 834 C CA . LEU A 1 108 ? -9.422 7.221 17.429 1.00 83.06 108 LEU A CA 1
ATOM 835 C C . LEU A 1 108 ? -8.785 6.337 18.505 1.00 83.06 108 LEU A C 1
ATOM 837 O O . LEU A 1 108 ? -7.753 6.677 19.078 1.00 83.06 108 LEU A O 1
ATOM 841 N N . SER A 1 109 ? -9.402 5.184 18.773 1.00 86.31 109 SER A N 1
ATOM 842 C CA . SER A 1 109 ? -8.888 4.220 19.751 1.00 86.31 109 SER A CA 1
ATOM 843 C C . SER A 1 109 ? -7.498 3.712 19.361 1.00 86.31 109 SER A C 1
ATOM 845 O O . SER A 1 109 ? -7.229 3.445 18.189 1.00 86.31 109 SER A O 1
ATOM 847 N N . ILE A 1 110 ? -6.641 3.474 20.358 1.00 85.75 110 ILE A N 1
ATO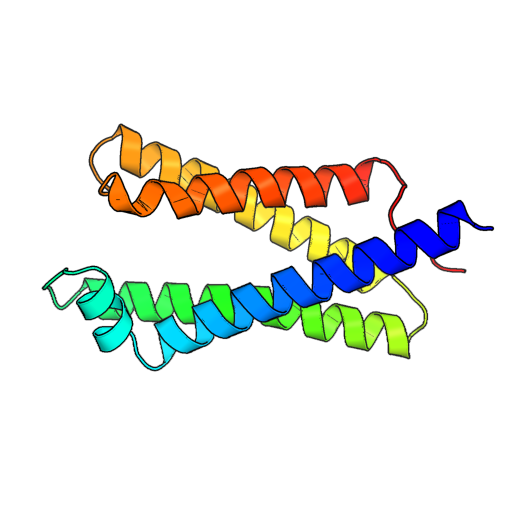M 848 C CA . ILE A 1 110 ? -5.310 2.873 20.175 1.00 85.75 110 ILE A CA 1
ATOM 849 C C . ILE A 1 110 ? -5.366 1.493 19.502 1.00 85.75 110 ILE A C 1
ATOM 851 O O . ILE A 1 110 ? -4.392 1.068 18.887 1.00 85.75 110 ILE A O 1
ATOM 855 N N . ALA A 1 111 ? -6.518 0.813 19.548 1.00 82.12 111 ALA A N 1
ATOM 856 C CA . ALA A 1 111 ? -6.750 -0.439 18.828 1.00 82.12 111 ALA A CA 1
ATOM 857 C C . ALA A 1 111 ? -6.506 -0.317 17.308 1.00 82.12 111 ALA A C 1
ATOM 859 O O . ALA A 1 111 ? -6.214 -1.313 16.651 1.00 82.12 111 ALA A O 1
ATOM 860 N N . TRP A 1 112 ? -6.571 0.899 16.756 1.00 81.00 112 TRP A N 1
ATOM 861 C CA . TRP A 1 112 ? -6.319 1.184 15.344 1.00 81.00 112 TRP A CA 1
ATOM 862 C C . TRP A 1 112 ? -4.842 1.359 14.991 1.00 81.00 112 TRP A C 1
ATOM 864 O O . TRP A 1 112 ? -4.543 1.587 13.825 1.00 81.00 112 TRP A O 1
ATOM 874 N N . ILE A 1 113 ? -3.909 1.246 15.945 1.00 85.94 113 ILE A N 1
ATOM 875 C CA . ILE A 1 113 ? -2.479 1.534 15.727 1.00 85.94 113 ILE A CA 1
ATOM 876 C C . ILE A 1 113 ? -1.828 0.685 14.627 1.00 85.94 113 ILE A C 1
ATOM 878 O O . ILE A 1 113 ? -0.853 1.112 14.010 1.00 85.94 113 ILE A O 1
ATOM 882 N N . THR A 1 114 ? -2.377 -0.495 14.342 1.00 84.31 114 THR A N 1
ATOM 883 C CA . THR A 1 114 ? -1.905 -1.358 13.255 1.00 84.31 114 THR A CA 1
ATOM 884 C C . THR A 1 114 ? -2.075 -0.704 11.885 1.00 84.31 114 THR A C 1
ATOM 886 O O . THR A 1 114 ? -1.211 -0.892 11.033 1.00 84.31 114 THR A O 1
ATOM 889 N N . VAL A 1 115 ? -3.118 0.110 11.684 1.00 85.38 115 VAL A N 1
ATOM 890 C CA . VAL A 1 115 ? -3.389 0.807 10.417 1.00 85.38 115 VAL A CA 1
ATOM 891 C C . VAL A 1 115 ? -2.261 1.776 10.049 1.00 85.38 115 VAL A C 1
ATOM 893 O O . VAL A 1 115 ? -1.600 1.534 9.038 1.00 85.38 115 VAL A O 1
ATOM 896 N N . PRO A 1 116 ? -1.940 2.813 10.851 1.00 90.38 116 PRO A N 1
ATOM 897 C CA . PRO A 1 116 ? -0.863 3.724 10.503 1.00 90.38 116 PRO A CA 1
ATOM 898 C C . PRO A 1 116 ? 0.503 3.038 10.472 1.00 90.38 116 PRO A C 1
ATOM 900 O O . PRO A 1 116 ? 1.332 3.408 9.648 1.00 90.38 116 PRO A O 1
ATOM 903 N N . LEU A 1 117 ? 0.751 2.016 11.298 1.00 90.88 117 LEU A N 1
ATOM 904 C CA . LEU A 1 117 ? 2.003 1.255 11.230 1.00 90.88 117 LEU A CA 1
ATOM 905 C C . LEU A 1 117 ? 2.181 0.569 9.873 1.00 90.88 117 LEU A C 1
ATOM 907 O O . LEU A 1 117 ? 3.212 0.748 9.222 1.00 90.88 117 LEU A O 1
ATOM 911 N N . VAL A 1 118 ? 1.184 -0.204 9.441 1.00 89.00 118 VAL A N 1
ATOM 912 C CA . VAL A 1 118 ? 1.235 -0.931 8.167 1.00 89.00 118 VAL A CA 1
ATOM 913 C C . VAL A 1 118 ? 1.290 0.048 6.997 1.00 89.00 118 VAL A C 1
ATOM 915 O O . VAL A 1 118 ? 2.105 -0.137 6.089 1.00 89.00 118 VAL A O 1
ATOM 918 N N . ASP A 1 119 ? 0.495 1.115 7.036 1.00 90.44 119 ASP A N 1
ATOM 919 C CA . ASP A 1 119 ? 0.445 2.101 5.962 1.00 90.44 119 ASP A CA 1
ATOM 920 C C . ASP A 1 119 ? 1.752 2.883 5.828 1.00 90.44 119 ASP A C 1
ATOM 922 O O . ASP A 1 119 ? 2.279 2.987 4.720 1.00 90.44 119 ASP A O 1
ATOM 926 N N . LEU A 1 120 ? 2.331 3.370 6.929 1.00 93.31 120 LEU A N 1
ATOM 927 C CA . LEU A 1 120 ? 3.587 4.124 6.891 1.00 93.31 120 LEU A CA 1
ATOM 928 C C . LEU A 1 120 ? 4.764 3.247 6.454 1.00 93.31 120 LEU A C 1
ATOM 930 O O . LEU A 1 120 ? 5.554 3.664 5.603 1.00 93.31 120 LEU A O 1
ATOM 934 N N . LEU A 1 121 ? 4.872 2.024 6.986 1.00 93.50 121 LEU A N 1
ATOM 935 C CA . LEU A 1 121 ? 5.930 1.090 6.592 1.00 93.50 121 LEU A CA 1
ATOM 936 C C . LEU A 1 121 ? 5.817 0.723 5.113 1.00 93.50 121 LEU A C 1
ATOM 938 O O . LEU A 1 121 ? 6.820 0.707 4.392 1.00 93.50 121 LEU A O 1
ATOM 942 N N . THR A 1 122 ? 4.598 0.467 4.640 1.00 90.69 122 THR A N 1
ATOM 943 C CA . THR A 1 122 ? 4.408 0.082 3.245 1.00 90.69 122 THR A CA 1
ATOM 944 C C . THR A 1 122 ? 4.579 1.268 2.304 1.00 90.69 122 THR A C 1
ATOM 946 O O . THR A 1 122 ? 5.237 1.124 1.276 1.00 90.69 122 THR A O 1
ATOM 949 N N . ALA A 1 123 ? 4.091 2.456 2.664 1.00 93.81 123 ALA A N 1
ATOM 950 C CA . ALA A 1 123 ? 4.339 3.685 1.915 1.00 93.81 123 ALA A CA 1
ATOM 951 C C . ALA A 1 123 ? 5.841 3.949 1.759 1.00 93.81 123 ALA A C 1
ATOM 953 O O . ALA A 1 123 ? 6.319 4.167 0.642 1.00 93.81 123 ALA A O 1
ATOM 954 N N . ALA A 1 124 ? 6.597 3.853 2.858 1.00 93.62 124 ALA A N 1
ATOM 955 C CA . ALA A 1 124 ? 8.046 4.010 2.842 1.00 93.62 124 ALA A CA 1
ATOM 956 C C . ALA A 1 124 ? 8.708 2.988 1.907 1.00 93.62 124 ALA A C 1
ATOM 958 O O . ALA A 1 124 ? 9.509 3.368 1.052 1.00 93.62 124 ALA A O 1
ATOM 959 N N . PHE A 1 125 ? 8.330 1.710 2.007 1.00 92.75 125 PHE A N 1
ATOM 960 C CA . PHE A 1 125 ? 8.838 0.657 1.127 1.00 92.75 125 PHE A CA 1
ATOM 961 C C . PHE A 1 125 ? 8.550 0.943 -0.356 1.00 92.75 125 PHE A C 1
ATOM 963 O O . PHE A 1 125 ? 9.444 0.820 -1.199 1.00 92.75 125 PHE A O 1
ATOM 970 N N . GLN A 1 126 ? 7.330 1.358 -0.692 1.00 90.88 126 GLN A N 1
ATOM 971 C CA . GLN A 1 126 ? 6.920 1.598 -2.074 1.00 90.88 126 GLN A CA 1
ATOM 972 C C . GLN A 1 126 ? 7.618 2.808 -2.681 1.00 90.88 126 GLN A C 1
ATOM 974 O O . GLN A 1 126 ? 8.223 2.695 -3.751 1.00 90.88 126 GLN A O 1
ATOM 979 N N . ILE A 1 127 ? 7.597 3.937 -1.973 1.00 91.50 127 ILE A N 1
ATOM 980 C CA . ILE A 1 127 ? 8.242 5.176 -2.409 1.00 91.50 127 ILE A CA 1
ATOM 981 C C . ILE A 1 127 ? 9.751 4.948 -2.542 1.00 91.50 127 ILE A C 1
ATOM 983 O O . ILE A 1 127 ? 10.325 5.255 -3.588 1.00 91.50 127 ILE 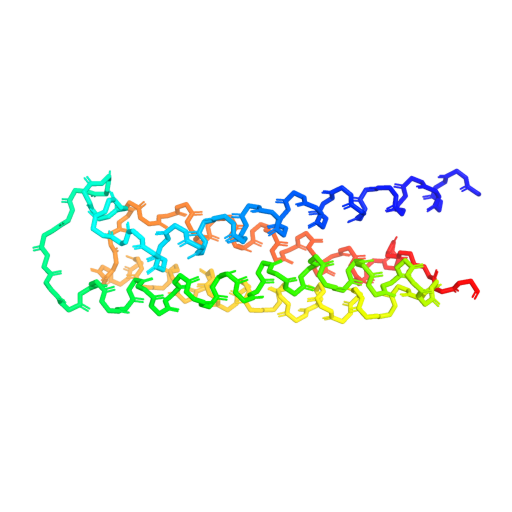A O 1
ATOM 987 N N . ALA A 1 128 ? 10.396 4.322 -1.552 1.00 91.00 128 ALA A N 1
ATOM 988 C CA . ALA A 1 128 ? 11.823 4.013 -1.623 1.00 91.00 128 ALA A CA 1
ATOM 989 C C . ALA A 1 128 ? 12.157 3.083 -2.800 1.00 91.00 128 ALA A C 1
ATOM 991 O O . ALA A 1 128 ? 13.147 3.302 -3.500 1.00 91.00 128 ALA A O 1
ATOM 992 N N . TH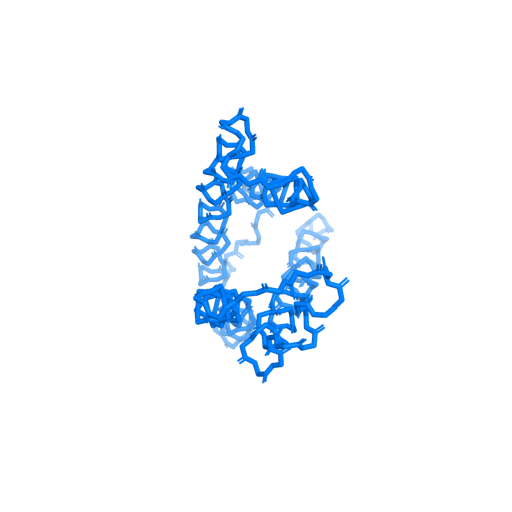R A 1 129 ? 11.332 2.070 -3.077 1.00 89.25 129 THR A N 1
ATOM 993 C CA . THR A 1 129 ? 11.554 1.150 -4.209 1.00 89.25 129 THR A CA 1
ATOM 994 C C . THR A 1 129 ? 11.441 1.869 -5.554 1.00 89.25 129 THR A C 1
ATOM 996 O O . THR A 1 129 ? 12.244 1.624 -6.459 1.00 89.25 129 THR A O 1
ATOM 999 N N . VAL A 1 130 ? 10.488 2.795 -5.692 1.00 88.88 130 VAL A N 1
ATOM 1000 C CA . VAL A 1 130 ? 10.314 3.568 -6.927 1.00 88.88 130 VAL A CA 1
ATOM 1001 C C . VAL A 1 130 ? 11.416 4.621 -7.116 1.00 88.88 130 VAL A C 1
ATOM 1003 O O . VAL A 1 130 ? 11.902 4.793 -8.242 1.00 88.88 130 VAL A O 1
ATOM 1006 N N . LEU A 1 131 ? 11.817 5.310 -6.043 1.00 87.62 131 LEU A N 1
ATOM 1007 C CA . LEU A 1 131 ? 12.831 6.372 -6.075 1.00 87.62 131 LEU A CA 1
ATOM 1008 C C . LEU A 1 131 ? 14.261 5.833 -6.179 1.00 87.62 131 LEU A C 1
ATOM 1010 O O . LEU A 1 131 ? 15.089 6.436 -6.853 1.00 87.62 131 LEU A O 1
ATOM 1014 N N . SER A 1 132 ? 14.553 4.673 -5.585 1.00 84.50 132 SER A N 1
ATOM 1015 C CA . SER A 1 132 ? 15.889 4.053 -5.638 1.00 84.50 132 SER A CA 1
ATOM 1016 C C . SER A 1 132 ? 16.290 3.546 -7.029 1.00 84.50 132 SER A C 1
ATOM 1018 O O . SER A 1 132 ? 17.379 3.001 -7.194 1.00 84.50 132 SER A O 1
ATOM 1020 N N . GLY A 1 133 ? 15.413 3.660 -8.033 1.00 74.94 133 GLY A N 1
ATOM 1021 C CA . GLY A 1 133 ? 15.668 3.167 -9.389 1.00 74.94 133 GLY A CA 1
ATOM 1022 C C . GLY A 1 133 ? 15.735 1.639 -9.490 1.00 74.94 133 GLY A C 1
ATOM 1023 O O . GLY A 1 133 ? 16.011 1.119 -10.571 1.00 74.94 133 GLY A O 1
ATOM 1024 N N . LYS A 1 134 ? 15.459 0.924 -8.388 1.00 76.75 134 LYS A N 1
ATOM 1025 C CA . LYS A 1 134 ? 15.387 -0.540 -8.329 1.00 76.75 134 LYS A CA 1
ATOM 1026 C C . LYS A 1 134 ? 14.126 -1.078 -9.000 1.00 76.75 134 LYS A C 1
ATOM 1028 O O . LYS A 1 134 ? 14.087 -2.258 -9.333 1.00 76.75 134 LYS A O 1
ATOM 1033 N N . PHE A 1 135 ? 13.117 -0.238 -9.234 1.00 80.62 135 PHE A N 1
ATOM 1034 C CA . PHE A 1 135 ? 11.918 -0.627 -9.968 1.00 80.62 135 PHE A CA 1
ATOM 1035 C C . PHE A 1 135 ? 12.270 -1.147 -11.378 1.00 80.62 135 PHE A C 1
ATOM 1037 O O . PHE A 1 135 ? 13.114 -0.541 -12.048 1.00 80.62 135 PHE A O 1
ATOM 1044 N N . PRO A 1 136 ? 11.644 -2.241 -11.850 1.00 80.62 136 PRO A N 1
ATOM 1045 C CA . PRO A 1 136 ? 11.862 -2.749 -13.198 1.00 80.62 136 PRO A CA 1
ATOM 1046 C C . PRO A 1 136 ? 11.688 -1.650 -14.250 1.00 80.62 136 PRO A C 1
ATOM 1048 O O . PRO A 1 136 ? 10.702 -0.911 -14.239 1.00 80.62 136 PRO A O 1
ATOM 1051 N N . LYS A 1 137 ? 12.675 -1.519 -15.138 1.00 74.25 137 LYS A N 1
ATOM 1052 C CA . LYS A 1 137 ? 12.617 -0.592 -16.272 1.00 74.25 137 LYS A CA 1
ATOM 1053 C C . LYS A 1 137 ? 11.859 -1.253 -17.418 1.00 74.25 137 LYS A C 1
ATOM 1055 O O . LYS A 1 137 ? 11.851 -2.477 -17.518 1.00 74.25 137 LYS A O 1
ATOM 1060 N N . ASN A 1 138 ? 11.229 -0.438 -18.257 1.00 69.19 138 ASN A N 1
ATOM 1061 C CA . ASN A 1 138 ? 10.738 -0.911 -19.546 1.00 69.19 138 ASN A CA 1
ATOM 1062 C C . ASN A 1 138 ? 11.964 -1.317 -20.373 1.00 69.19 138 ASN A C 1
ATOM 1064 O O . ASN A 1 138 ? 12.941 -0.561 -20.396 1.00 69.19 138 ASN A O 1
ATOM 1068 N N . ASP A 1 139 ? 11.933 -2.525 -20.935 1.00 58.84 139 ASP A N 1
ATOM 1069 C CA . ASP A 1 139 ? 12.936 -2.978 -21.901 1.00 58.84 139 ASP A CA 1
ATOM 1070 C C . ASP A 1 139 ? 12.742 -2.260 -23.246 1.00 58.84 139 ASP A C 1
ATOM 1072 O O . ASP A 1 139 ? 11.574 -1.944 -23.585 1.00 58.84 139 ASP A O 1
#

Radius of gyration: 16.71 Å; chains: 1; bounding box: 46×25×44 Å

Sequence (139 aa):
MLERKQSSTLVCWATLLLGAMDTASGFLMFVAPAFTIRLMGISESYQDVLIRFIGAFVFGVGSLYLLALGWSKLTRSWQALRIVWMGTGWIRLCVGLGTSVFIIQGQLSIAWITVPLVDLLTAAFQIATVLSGKFPKND

pLDDT: mean 81.53, std 11.82, range [53.72, 95.06]

Foldseek 3Di:
DVLLVVLAVVLLVLLCVQLVVLLVQLVCQQPPVVVVCVVVVDDDDVVSVVSNVVSPVSNVLSVQSVVLSVVCVVVVACVSNLVSLQVQLVVLQVFLVVVVVCVVVVVDPPVCNVSSVVSPVSSCVSVCCSVVPSHNHRD

Secondary structure (DSSP, 8-state):
-HHHHHHHHHHHHHHHHHHHHHHHHHHHHHH-HHHHHHHHT---HHHHHHHHHHHHHHHHHHHHHHHHHHHHHHHT-SHHHHHHHHHHHHHHHHHHHHHHHHHHTTSS-GGGTHHHHHHHHHHHHHHHHHHTT-SPPP-